Protein AF-A0A0J9YEB1-F1 (afdb_monomer_lite)

Secondary structure (DSSP, 8-state):
-PPPSS-TTTTT---SSS-----TT--EEETTSPEESSHHHHHHHHHHIIIII-PPP-EEESSS-TT------------

pLDDT: mean 75.48, std 16.1, range [38.16, 92.06]

Sequence (79 aa):
MGRCCPTEDSCMQSFGDKVQLKSQGSPVCDSHNVTHSSRCLFEVHKCRMEKIEHLKLTLLNENGSCSDTSIVNVDKLSQ

Radius of gyration: 13.81 Å; chains: 1; bounding box: 25×35×38 Å

InterPro domains:
  IPR002350 Kazal domain [PF07648] (23-66)
  IPR002350 Kazal domain [SM00280] (3-66)
  IPR036058 Kazal domain superfamily [SSF100895] (22-66)

Foldseek 3Di:
DDDQPPDPVNLVDDDPDDDPQPQCAFWWAKPVQAIDRGPRRVSNVQVCCCPPVVDHIDTPGRRDHSPPPPDPDPPDDDD

Organism: Brugia malayi (NCBI:txid6279)

Structure (mmCIF, N/CA/C/O backbone):
data_AF-A0A0J9YEB1-F1
#
_entry.id   AF-A0A0J9YEB1-F1
#
loop_
_atom_site.group_PDB
_atom_site.id
_atom_site.type_symbol
_atom_site.label_atom_id
_atom_site.label_alt_id
_atom_site.label_comp_id
_atom_site.label_asym_id
_atom_site.label_entity_id
_atom_site.label_seq_id
_atom_site.pdbx_PDB_ins_code
_atom_site.Cartn_x
_atom_site.Cartn_y
_atom_site.Cartn_z
_atom_site.occupancy
_atom_site.B_iso_or_equiv
_atom_site.auth_seq_id
_atom_site.auth_comp_id
_atom_site.auth_asym_id
_atom_site.auth_atom_id
_atom_site.pdbx_PDB_model_num
ATOM 1 N N . MET A 1 1 ? 14.075 -6.676 -14.255 1.00 59.62 1 MET A N 1
ATOM 2 C CA . MET A 1 1 ? 12.779 -6.120 -13.804 1.00 59.62 1 MET A CA 1
ATOM 3 C C . MET A 1 1 ? 12.197 -7.071 -12.767 1.00 59.62 1 MET A C 1
ATOM 5 O O . MET A 1 1 ? 11.998 -8.236 -13.085 1.00 59.62 1 MET A O 1
ATOM 9 N N . GLY A 1 2 ? 12.057 -6.641 -11.511 1.00 68.75 2 GLY A N 1
ATOM 10 C CA . GLY A 1 2 ? 11.584 -7.505 -10.422 1.00 68.75 2 GLY A CA 1
ATOM 11 C C . GLY A 1 2 ? 10.058 -7.553 -10.362 1.00 68.75 2 GLY A C 1
ATOM 12 O O . GLY A 1 2 ? 9.410 -6.542 -10.604 1.00 68.75 2 GLY A O 1
ATOM 13 N N . ARG A 1 3 ? 9.480 -8.707 -10.019 1.00 80.50 3 ARG A 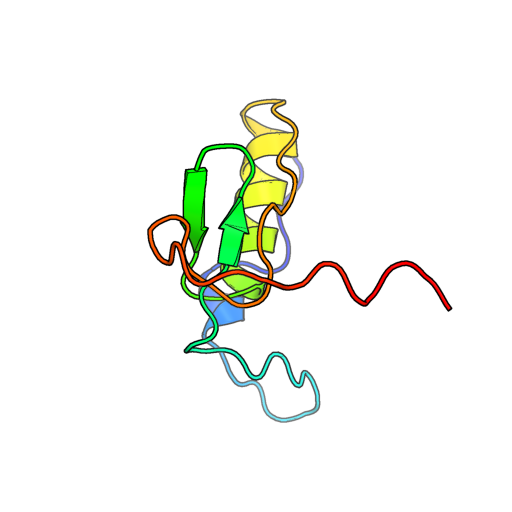N 1
ATOM 14 C CA . ARG A 1 3 ? 8.036 -8.816 -9.755 1.00 80.50 3 ARG A CA 1
ATOM 15 C C . ARG A 1 3 ? 7.716 -8.364 -8.328 1.00 80.50 3 ARG A C 1
ATOM 17 O O . ARG A 1 3 ? 8.597 -8.371 -7.461 1.00 80.50 3 ARG A O 1
ATOM 24 N N . CYS A 1 4 ? 6.472 -7.966 -8.098 1.00 81.56 4 CYS A N 1
ATOM 25 C CA . CYS A 1 4 ? 5.924 -7.749 -6.764 1.00 81.56 4 CYS A CA 1
ATOM 26 C C . CYS A 1 4 ? 5.143 -8.989 -6.334 1.00 81.56 4 CYS A C 1
ATOM 28 O O . CYS A 1 4 ? 4.343 -9.506 -7.109 1.00 81.56 4 CYS A O 1
ATOM 30 N N . CYS A 1 5 ? 5.431 -9.471 -5.127 1.00 76.62 5 CYS A N 1
ATOM 31 C CA . CYS A 1 5 ? 4.698 -10.538 -4.458 1.00 76.62 5 CYS A CA 1
ATOM 32 C C . CYS A 1 5 ? 4.341 -10.018 -3.055 1.00 76.62 5 CYS A C 1
ATOM 34 O O . CYS A 1 5 ? 5.252 -9.518 -2.390 1.00 76.62 5 CYS A O 1
ATOM 36 N N . PRO A 1 6 ? 3.087 -10.127 -2.584 1.00 76.31 6 PRO A N 1
ATOM 37 C CA . PRO A 1 6 ? 1.928 -10.721 -3.261 1.00 76.31 6 PRO A CA 1
ATOM 38 C C . PRO A 1 6 ? 1.492 -9.948 -4.520 1.00 76.31 6 PRO A C 1
ATOM 40 O O . PRO A 1 6 ? 1.971 -8.845 -4.779 1.00 76.31 6 PRO A O 1
ATOM 43 N N . THR A 1 7 ? 0.628 -10.564 -5.331 1.00 81.00 7 THR A N 1
ATOM 44 C CA . THR A 1 7 ? -0.090 -9.880 -6.422 1.00 81.00 7 THR A CA 1
ATOM 45 C C . THR A 1 7 ? -1.509 -9.541 -5.971 1.00 81.00 7 THR A C 1
ATOM 47 O O . THR A 1 7 ? -2.001 -10.136 -5.012 1.00 81.00 7 THR A O 1
ATOM 50 N N . GLU A 1 8 ? -2.181 -8.611 -6.653 1.00 80.06 8 GLU A N 1
ATOM 51 C CA . GLU A 1 8 ? -3.567 -8.232 -6.320 1.00 80.06 8 GLU A CA 1
ATOM 52 C C . GLU A 1 8 ? -4.516 -9.442 -6.336 1.00 80.06 8 GLU A C 1
ATOM 54 O O . GLU A 1 8 ? -5.356 -9.589 -5.453 1.00 80.06 8 GLU A O 1
ATOM 59 N N . ASP A 1 9 ? -4.324 -10.357 -7.285 1.00 78.12 9 ASP A N 1
ATOM 60 C CA . ASP A 1 9 ? -5.087 -11.603 -7.403 1.00 78.12 9 ASP A CA 1
ATOM 61 C C . ASP A 1 9 ? -4.778 -12.578 -6.250 1.00 78.12 9 ASP A C 1
ATOM 63 O O . ASP A 1 9 ? -5.678 -13.155 -5.639 1.00 78.12 9 ASP A O 1
ATOM 67 N N . SER A 1 10 ? -3.507 -12.660 -5.840 1.00 77.44 10 SER A N 1
ATOM 68 C CA . SER A 1 10 ? -3.104 -13.436 -4.659 1.00 77.44 10 SER A CA 1
ATOM 69 C C . SER A 1 10 ? -3.678 -12.876 -3.353 1.00 77.44 10 SER A C 1
ATOM 71 O O . SER A 1 10 ? -3.858 -13.630 -2.402 1.00 77.44 10 SER A O 1
ATOM 73 N N . CYS A 1 11 ? -3.989 -11.578 -3.292 1.00 77.75 11 CYS A N 1
ATOM 74 C CA . CYS A 1 11 ? -4.667 -10.977 -2.142 1.00 77.75 11 CYS A CA 1
ATOM 75 C C . CYS A 1 11 ? -6.134 -11.403 -2.014 1.00 77.75 11 CYS A C 1
ATOM 77 O O . CYS A 1 11 ? -6.713 -11.283 -0.935 1.00 77.75 11 CYS A O 1
ATOM 79 N N . MET A 1 12 ? -6.729 -11.903 -3.099 1.00 67.44 12 MET A N 1
ATOM 80 C CA . MET A 1 12 ? -8.116 -12.363 -3.147 1.00 67.44 12 MET A CA 1
ATOM 81 C C . MET A 1 12 ? -8.238 -13.895 -3.109 1.00 67.44 12 MET A C 1
ATOM 83 O O . MET A 1 12 ? -9.311 -14.416 -2.800 1.00 67.44 12 MET A O 1
ATOM 87 N N . GLN A 1 13 ? -7.152 -14.635 -3.355 1.00 61.12 13 GLN A N 1
ATOM 88 C CA . GLN A 1 13 ? -7.165 -16.097 -3.394 1.00 61.12 13 GLN A CA 1
ATOM 89 C C . GLN A 1 13 ? -6.905 -16.731 -2.021 1.00 61.12 13 GLN A C 1
ATOM 91 O O . GLN A 1 13 ? -5.793 -16.752 -1.497 1.00 61.12 13 GLN A O 1
ATOM 96 N N . SER A 1 14 ? -7.964 -17.312 -1.452 1.00 56.19 14 SER A N 1
ATOM 97 C CA . SER A 1 14 ? -7.883 -18.217 -0.302 1.00 56.19 14 SER A CA 1
ATOM 98 C C . SER A 1 14 ? -7.387 -19.589 -0.759 1.00 56.19 14 SER A C 1
ATOM 100 O O . SER A 1 14 ? -8.185 -20.488 -1.013 1.00 56.19 14 SER A O 1
ATOM 102 N N . PHE A 1 15 ? -6.073 -19.770 -0.883 1.00 55.12 15 PHE A N 1
ATOM 103 C CA . PHE A 1 15 ? -5.517 -21.112 -1.036 1.00 55.12 15 PHE A CA 1
ATOM 104 C C . PHE A 1 15 ? -5.443 -21.780 0.334 1.00 55.12 15 PHE A C 1
ATOM 106 O O . PHE A 1 15 ? -4.725 -21.331 1.228 1.00 55.12 15 PHE A O 1
ATOM 113 N N . GLY A 1 16 ? -6.249 -22.825 0.509 1.00 56.88 16 GLY A N 1
ATOM 114 C CA . GLY A 1 16 ? -6.267 -23.657 1.703 1.00 56.88 16 GLY A CA 1
ATOM 115 C C . GLY A 1 16 ? -4.940 -24.383 1.895 1.00 56.88 16 GLY A C 1
ATOM 116 O O . GLY A 1 16 ? -4.773 -25.472 1.372 1.00 56.88 16 GLY A O 1
ATOM 117 N N . ASP A 1 17 ? -3.997 -23.730 2.571 1.00 59.78 17 ASP A N 1
ATOM 118 C CA . ASP A 1 17 ? -3.253 -24.220 3.739 1.00 59.78 17 ASP A CA 1
ATOM 119 C C . ASP A 1 17 ? -2.353 -23.060 4.230 1.00 59.78 17 ASP A C 1
ATOM 121 O O . ASP A 1 17 ? -1.310 -22.754 3.664 1.00 59.78 17 ASP A O 1
ATOM 125 N N . LYS A 1 18 ? -2.831 -22.339 5.254 1.00 62.47 18 LYS A N 1
ATOM 126 C CA . LYS A 1 18 ? -2.166 -21.251 6.008 1.00 62.47 18 LYS A CA 1
ATOM 127 C C . LYS A 1 18 ? -1.576 -20.043 5.244 1.00 62.47 18 LYS A C 1
ATOM 129 O O . LYS A 1 18 ? -0.366 -19.922 5.114 1.00 62.47 18 LYS A O 1
ATOM 134 N N . VAL A 1 19 ? -2.397 -19.005 5.043 1.00 50.78 19 VAL A N 1
ATOM 135 C CA . VAL A 1 19 ? -2.016 -17.599 5.322 1.00 50.78 19 VAL A CA 1
ATOM 136 C C . VAL A 1 19 ? -3.256 -16.880 5.858 1.00 50.78 19 VAL A C 1
ATOM 138 O O . VAL A 1 19 ? -4.181 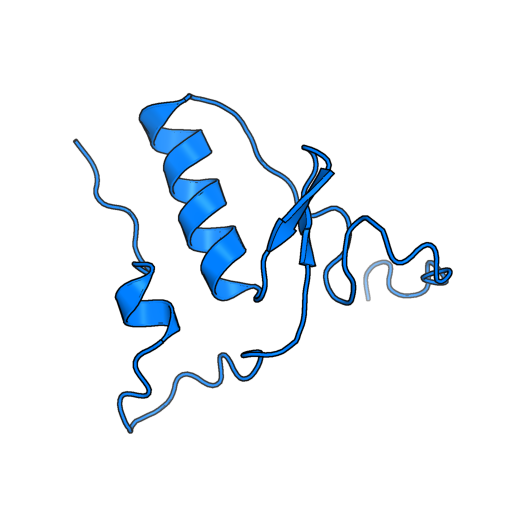-16.560 5.117 1.00 50.78 19 VAL A O 1
ATOM 141 N N . GLN A 1 20 ? -3.305 -16.622 7.165 1.00 50.78 20 GLN A N 1
ATOM 142 C CA . GLN A 1 20 ? -4.361 -15.812 7.776 1.00 50.78 20 GLN A CA 1
ATOM 143 C C . GLN A 1 20 ? -4.096 -14.325 7.491 1.00 50.78 20 GLN A C 1
ATOM 145 O O . GLN A 1 20 ? -3.846 -13.549 8.405 1.00 50.78 20 GLN A O 1
ATOM 150 N N . LEU A 1 21 ? -4.191 -13.897 6.231 1.00 56.09 21 LEU A N 1
ATOM 151 C CA . LEU A 1 21 ? -4.355 -12.479 5.905 1.00 56.09 21 LEU A CA 1
ATOM 152 C C . LEU A 1 21 ? -5.857 -12.158 5.931 1.00 56.09 21 LEU A C 1
ATOM 154 O O . LEU A 1 21 ? -6.471 -11.750 4.951 1.00 56.09 21 LEU A O 1
ATOM 158 N N . LYS A 1 22 ? -6.491 -12.447 7.074 1.00 49.53 22 LYS A N 1
ATOM 159 C CA . LYS A 1 22 ? -7.920 -12.215 7.293 1.00 49.53 22 LYS A CA 1
ATOM 160 C C . LYS A 1 22 ? -8.126 -10.718 7.497 1.00 49.53 22 LYS A C 1
ATOM 162 O O . LYS A 1 22 ? -8.062 -10.229 8.617 1.00 49.53 22 LYS A O 1
ATOM 167 N N . SER A 1 23 ? -8.319 -9.983 6.410 1.00 54.16 23 SER A N 1
ATOM 168 C CA . SER A 1 23 ? -8.707 -8.569 6.445 1.00 54.16 23 SER A CA 1
ATOM 169 C C . SER A 1 23 ? -9.283 -8.125 5.106 1.00 54.16 23 SER A C 1
ATOM 171 O O . SER A 1 23 ? -8.927 -7.075 4.590 1.00 54.16 23 SER A O 1
ATOM 173 N N . GLN A 1 24 ? -10.213 -8.895 4.533 1.00 56.38 24 GLN A N 1
ATOM 174 C CA . GLN A 1 24 ? -10.985 -8.450 3.360 1.00 56.38 24 GLN A CA 1
ATOM 175 C C . GLN A 1 24 ? -11.972 -7.297 3.685 1.00 56.38 24 GLN A C 1
ATOM 177 O O . GLN A 1 24 ? -12.906 -7.039 2.940 1.00 56.38 24 GLN A O 1
ATOM 182 N N . GLY A 1 25 ? -11.775 -6.610 4.813 1.00 62.12 25 GLY A N 1
ATOM 183 C CA . GLY A 1 25 ? -12.604 -5.516 5.308 1.00 62.12 25 GLY A CA 1
ATOM 184 C C . GLY A 1 25 ? -11.899 -4.670 6.371 1.00 62.12 25 GLY A C 1
ATOM 185 O O . GLY A 1 25 ? -12.576 -4.070 7.197 1.00 62.12 25 GLY A O 1
ATOM 186 N N . SER A 1 26 ? -10.561 -4.646 6.373 1.00 80.56 26 SER A N 1
ATOM 187 C CA . SER A 1 26 ? -9.783 -3.778 7.269 1.00 80.56 26 SER A CA 1
ATOM 188 C C . SER A 1 26 ? -9.093 -2.726 6.410 1.00 80.56 26 SER A C 1
ATOM 190 O O . SER A 1 26 ? -7.994 -2.985 5.905 1.00 80.56 26 SER A O 1
ATOM 192 N N . PRO A 1 27 ? -9.765 -1.591 6.148 1.00 88.12 27 PRO A N 1
ATOM 193 C CA . PRO A 1 27 ? -9.173 -0.531 5.361 1.00 88.12 27 PRO A CA 1
ATOM 194 C C . PRO A 1 27 ? -7.929 0.001 6.067 1.00 88.12 27 PRO A C 1
ATOM 196 O O . PRO A 1 27 ? -7.890 0.086 7.293 1.00 88.12 27 PRO A O 1
ATOM 199 N N . VAL A 1 28 ? -6.925 0.364 5.283 1.00 89.31 28 VAL A N 1
ATOM 200 C CA . VAL A 1 28 ? -5.701 0.991 5.774 1.00 89.31 28 VAL A CA 1
ATOM 201 C C 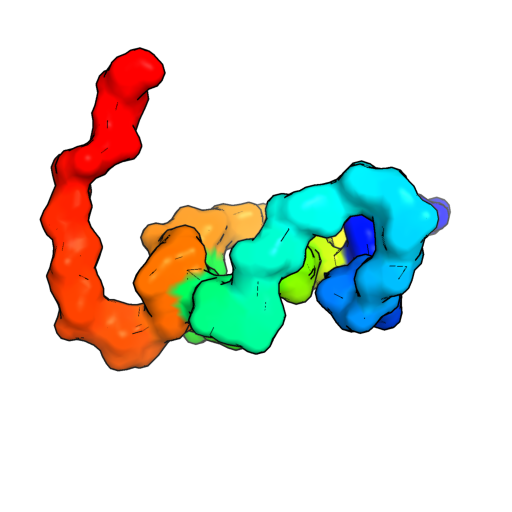. VAL A 1 28 ? -5.443 2.284 5.020 1.00 89.31 28 VAL A C 1
ATOM 203 O O . VAL A 1 28 ? -5.786 2.385 3.843 1.00 89.31 28 VAL A O 1
ATOM 206 N N . CYS A 1 29 ? -4.824 3.255 5.677 1.00 91.94 29 CYS A N 1
ATOM 207 C CA . CYS A 1 29 ? -4.425 4.521 5.080 1.00 91.94 29 CYS A CA 1
ATOM 208 C C . CYS A 1 29 ? -2.912 4.566 4.879 1.00 91.94 29 CYS A C 1
ATOM 210 O O . CYS A 1 29 ? -2.151 4.212 5.785 1.00 91.94 29 CYS A O 1
ATOM 212 N N . ASP A 1 30 ? -2.470 5.034 3.716 1.00 91.75 30 ASP A N 1
ATOM 213 C CA . ASP A 1 30 ? -1.059 5.251 3.409 1.00 91.75 30 ASP A CA 1
ATOM 214 C C . ASP A 1 30 ? -0.625 6.727 3.496 1.00 91.75 30 ASP A C 1
ATOM 216 O O . ASP A 1 30 ? -1.437 7.633 3.665 1.00 91.75 30 ASP A O 1
ATOM 220 N N . SER A 1 31 ? 0.683 6.980 3.379 1.00 90.75 31 SER A N 1
ATOM 221 C CA . SER A 1 31 ? 1.295 8.316 3.463 1.00 90.75 31 SER A CA 1
ATOM 222 C C . SER A 1 31 ? 0.952 9.255 2.318 1.00 90.75 31 SER A C 1
ATOM 224 O O . SER A 1 31 ? 1.265 10.440 2.394 1.00 90.75 31 SER A O 1
ATOM 226 N N . HIS A 1 32 ? 0.319 8.739 1.270 1.00 90.44 32 HIS A N 1
ATOM 227 C CA . HIS A 1 32 ? -0.205 9.508 0.151 1.00 90.44 32 HIS A CA 1
ATOM 228 C C . HIS A 1 32 ? -1.708 9.764 0.303 1.00 90.44 32 HIS A C 1
ATOM 230 O O . HIS A 1 32 ? -2.343 10.260 -0.627 1.00 90.44 32 HIS A O 1
ATOM 236 N N . ASN A 1 33 ? -2.264 9.485 1.488 1.00 89.62 33 ASN A N 1
ATOM 237 C CA . ASN A 1 33 ? -3.671 9.670 1.809 1.00 89.62 33 ASN A CA 1
ATOM 238 C C . ASN A 1 33 ? -4.594 8.778 0.954 1.00 89.62 33 ASN A C 1
ATOM 240 O O . ASN A 1 33 ? -5.752 9.119 0.706 1.00 89.62 33 ASN A O 1
ATOM 244 N N . VAL A 1 34 ? -4.082 7.627 0.497 1.00 90.50 34 VAL A N 1
ATOM 245 C CA . VAL A 1 34 ? -4.846 6.616 -0.237 1.00 90.50 34 VAL A CA 1
ATOM 246 C C . VAL A 1 34 ? -5.314 5.537 0.732 1.00 90.50 34 VAL A C 1
ATOM 248 O O . VAL A 1 34 ? -4.550 4.994 1.532 1.00 90.50 34 VAL A O 1
ATOM 251 N N . THR A 1 35 ? -6.607 5.220 0.656 1.00 90.81 35 THR A N 1
ATOM 252 C CA . THR A 1 35 ? -7.194 4.114 1.415 1.00 90.81 35 THR A CA 1
ATOM 253 C C . THR A 1 35 ? -7.104 2.823 0.614 1.00 90.81 35 THR A C 1
ATOM 255 O O . THR A 1 35 ? -7.634 2.736 -0.492 1.00 90.81 35 THR A O 1
ATOM 258 N N . HIS A 1 36 ? -6.505 1.791 1.198 1.00 90.06 36 HIS A N 1
ATOM 259 C CA . HIS A 1 36 ? -6.481 0.441 0.648 1.00 90.06 36 HIS A CA 1
ATOM 260 C C . HIS A 1 36 ? -7.465 -0.451 1.394 1.00 90.06 36 HIS A C 1
ATOM 262 O O . HIS A 1 36 ? -7.474 -0.467 2.618 1.00 90.06 36 HIS A O 1
ATOM 268 N N . SER A 1 37 ? -8.261 -1.246 0.674 1.00 86.69 37 SER A N 1
ATOM 269 C CA . SER A 1 37 ? -9.316 -2.089 1.269 1.00 86.69 37 SER A CA 1
ATOM 270 C C . SER A 1 37 ? -8.792 -3.205 2.184 1.00 86.69 37 SER A C 1
ATOM 272 O O . SER A 1 37 ? -9.565 -3.814 2.920 1.00 86.69 37 SER A O 1
ATOM 274 N N . SER A 1 38 ? -7.492 -3.501 2.122 1.00 85.19 38 SER A N 1
ATOM 275 C CA . SER A 1 38 ? -6.815 -4.434 3.018 1.00 85.19 38 SER A CA 1
ATOM 276 C C . SER A 1 38 ? -5.321 -4.135 3.102 1.00 85.19 38 SER A C 1
ATOM 278 O O . SER A 1 38 ? -4.734 -3.550 2.184 1.00 85.19 38 SER A O 1
ATOM 280 N N . ARG A 1 39 ? -4.668 -4.653 4.149 1.00 85.38 39 ARG A N 1
ATOM 281 C CA . ARG A 1 39 ? -3.203 -4.639 4.256 1.00 85.38 39 ARG A CA 1
ATOM 282 C C . ARG A 1 39 ? -2.514 -5.323 3.072 1.00 85.38 39 ARG A C 1
ATOM 284 O O . ARG A 1 39 ? -1.448 -4.880 2.662 1.00 85.38 39 ARG A O 1
ATOM 291 N N . CYS A 1 40 ? -3.119 -6.369 2.507 1.00 87.81 40 CYS A N 1
ATOM 292 C CA . CYS A 1 40 ? -2.553 -7.058 1.349 1.00 87.81 40 CYS A CA 1
ATOM 293 C C . CYS A 1 40 ? -2.402 -6.116 0.157 1.00 87.81 40 CYS A C 1
ATOM 295 O O . CYS A 1 40 ? -1.324 -6.005 -0.417 1.00 87.81 40 CYS A O 1
ATOM 297 N N . LEU A 1 41 ? -3.480 -5.396 -0.167 1.00 87.69 41 LEU A N 1
ATOM 298 C CA . LEU A 1 41 ? -3.508 -4.461 -1.288 1.00 87.69 41 LEU A CA 1
ATOM 299 C C . LEU A 1 41 ? -2.528 -3.302 -1.078 1.00 87.69 41 LEU A C 1
ATOM 301 O O . LEU A 1 41 ? -1.879 -2.880 -2.033 1.00 87.69 41 LEU A O 1
ATOM 305 N N . PHE A 1 42 ? -2.355 -2.845 0.166 1.00 90.31 42 PHE A N 1
ATOM 306 C CA . PHE A 1 42 ? -1.312 -1.876 0.504 1.00 90.31 42 PHE A CA 1
ATOM 307 C C . PHE A 1 42 ? 0.098 -2.406 0.200 1.00 90.31 42 PHE A C 1
ATOM 309 O O . PHE A 1 42 ? 0.886 -1.689 -0.405 1.00 90.31 42 PHE A O 1
ATOM 316 N N . GLU A 1 43 ? 0.434 -3.651 0.557 1.00 88.88 43 GLU A N 1
ATOM 317 C CA . GLU A 1 43 ? 1.769 -4.211 0.273 1.00 88.88 43 GLU A CA 1
ATOM 318 C C . GLU A 1 43 ? 2.036 -4.343 -1.235 1.00 88.88 43 GLU A C 1
ATOM 320 O O . GLU A 1 43 ? 3.146 -4.064 -1.699 1.00 88.88 43 GLU A O 1
ATOM 325 N N . VAL A 1 44 ? 1.015 -4.703 -2.024 1.00 89.19 44 VAL A N 1
ATOM 326 C CA . VAL A 1 44 ? 1.129 -4.715 -3.491 1.00 89.19 44 VAL A CA 1
ATOM 327 C C . VAL A 1 44 ? 1.401 -3.307 -4.020 1.00 89.19 44 VAL A C 1
ATOM 329 O O . VAL A 1 44 ? 2.329 -3.106 -4.811 1.00 89.19 44 VAL A O 1
ATOM 332 N N . HIS A 1 45 ? 0.624 -2.326 -3.556 1.00 91.44 45 HIS A N 1
ATOM 333 C CA . HIS A 1 45 ? 0.756 -0.931 -3.964 1.00 91.44 45 HIS A CA 1
ATOM 334 C C . HIS A 1 45 ? 2.117 -0.346 -3.574 1.00 91.44 45 HIS A C 1
ATOM 336 O O . HIS A 1 45 ? 2.806 0.238 -4.411 1.00 91.44 45 HIS A O 1
ATOM 342 N N . LYS A 1 46 ? 2.559 -0.593 -2.338 1.00 91.75 46 LYS A N 1
ATOM 343 C CA . LYS A 1 46 ? 3.872 -0.196 -1.833 1.00 91.75 46 LYS A CA 1
ATOM 344 C C . LYS A 1 46 ? 4.991 -0.763 -2.700 1.00 91.75 46 LYS A C 1
ATOM 346 O O . LYS A 1 46 ? 5.836 -0.005 -3.165 1.00 91.75 46 LYS A O 1
ATOM 351 N N . CYS A 1 47 ? 4.965 -2.065 -2.989 1.00 91.81 47 CYS A N 1
ATOM 352 C CA . CYS A 1 47 ? 5.984 -2.678 -3.836 1.00 91.81 47 CYS A CA 1
ATOM 353 C C . CYS A 1 47 ? 6.023 -2.051 -5.238 1.00 91.81 47 CYS A C 1
ATOM 355 O O . CYS A 1 47 ? 7.104 -1.821 -5.783 1.00 91.81 47 CYS A O 1
ATOM 357 N N . ARG A 1 48 ? 4.858 -1.747 -5.825 1.00 89.56 48 ARG A N 1
ATOM 358 C CA . ARG A 1 48 ? 4.769 -1.085 -7.132 1.00 89.56 48 ARG A CA 1
ATOM 359 C C . ARG A 1 48 ? 5.394 0.309 -7.093 1.00 89.56 48 ARG A C 1
ATOM 361 O O . ARG A 1 48 ? 6.182 0.645 -7.970 1.00 89.56 48 ARG A O 1
ATOM 368 N N . MET A 1 49 ? 5.078 1.088 -6.070 1.00 92.06 49 MET A N 1
ATOM 369 C CA . MET A 1 49 ? 5.570 2.456 -5.918 1.00 92.06 49 MET A CA 1
ATOM 370 C C . MET A 1 49 ? 7.075 2.486 -5.653 1.00 92.06 49 MET A C 1
ATOM 372 O O . MET A 1 49 ? 7.782 3.276 -6.268 1.00 92.06 49 MET A O 1
ATOM 376 N N . GLU A 1 50 ? 7.599 1.556 -4.853 1.00 90.44 50 GLU A N 1
ATOM 377 C CA . GLU A 1 50 ? 9.038 1.459 -4.593 1.00 90.44 50 GLU A CA 1
ATOM 378 C C . GLU A 1 50 ? 9.827 0.988 -5.828 1.00 90.44 50 GLU A C 1
ATOM 380 O O . GLU A 1 50 ? 10.939 1.461 -6.064 1.00 90.44 50 GLU A O 1
ATOM 385 N N . LYS A 1 51 ? 9.276 0.057 -6.624 1.00 87.31 51 LYS A N 1
ATOM 386 C CA . LYS A 1 51 ? 9.992 -0.554 -7.762 1.00 87.31 51 LYS A CA 1
ATOM 387 C C . LYS A 1 51 ? 9.808 0.150 -9.103 1.00 87.31 51 LYS A C 1
ATOM 389 O O . LYS A 1 51 ? 10.677 -0.010 -9.957 1.00 87.31 51 LYS A O 1
ATOM 394 N N . ILE A 1 52 ? 8.679 0.821 -9.320 1.00 86.25 52 ILE A N 1
ATOM 395 C CA . ILE A 1 52 ? 8.342 1.468 -10.598 1.00 86.25 52 ILE A CA 1
ATOM 396 C C . ILE A 1 52 ? 8.482 2.981 -10.465 1.00 86.25 52 ILE A C 1
ATOM 398 O O . ILE A 1 52 ? 9.235 3.593 -11.214 1.00 86.25 52 ILE A O 1
ATOM 402 N N . GLU A 1 53 ? 7.805 3.5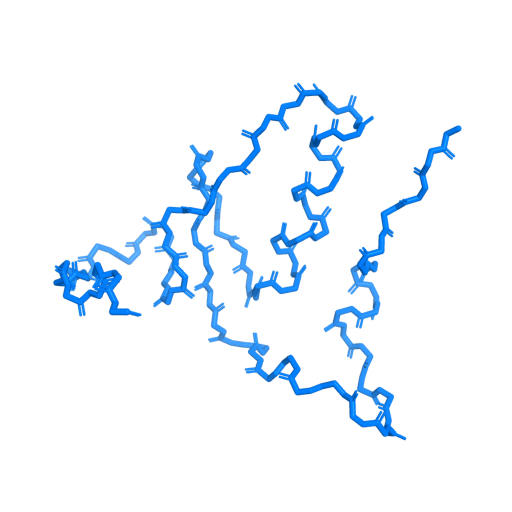64 -9.478 1.00 88.12 53 GLU A N 1
ATOM 403 C CA . GLU A 1 53 ? 7.767 5.020 -9.294 1.00 88.12 53 GLU A CA 1
ATOM 404 C C . GLU A 1 53 ? 8.967 5.542 -8.485 1.00 88.12 53 GLU A C 1
ATOM 406 O O . GLU A 1 53 ? 9.189 6.747 -8.415 1.00 88.12 53 GLU A O 1
ATOM 411 N N . HIS A 1 54 ? 9.747 4.647 -7.865 1.00 88.75 54 HIS A N 1
ATOM 412 C CA . HIS A 1 54 ? 10.820 4.978 -6.921 1.00 88.75 54 HIS A CA 1
ATOM 413 C C . HIS A 1 54 ? 10.352 5.864 -5.750 1.00 88.75 54 HIS A C 1
ATOM 415 O O . HIS A 1 54 ? 11.126 6.639 -5.184 1.00 88.75 54 HIS A O 1
ATOM 421 N N . LEU A 1 55 ? 9.083 5.718 -5.361 1.00 90.00 55 LEU A N 1
ATOM 422 C CA . LEU A 1 55 ? 8.458 6.430 -4.254 1.00 90.00 55 LEU A CA 1
ATOM 423 C C . LEU A 1 55 ? 8.318 5.516 -3.041 1.00 90.00 55 LEU A C 1
ATOM 425 O O . LEU A 1 55 ? 7.900 4.362 -3.141 1.00 90.00 55 LEU A O 1
ATOM 429 N N . LYS A 1 56 ? 8.645 6.056 -1.866 1.00 89.62 56 LYS A N 1
ATOM 430 C CA . LYS A 1 56 ? 8.512 5.338 -0.602 1.00 89.62 56 LYS A CA 1
ATOM 431 C C . LYS A 1 56 ? 7.127 5.573 -0.013 1.00 89.62 56 LYS A C 1
ATOM 433 O O . LYS A 1 56 ? 6.806 6.681 0.401 1.00 89.62 56 LYS A O 1
ATOM 438 N N . LEU A 1 57 ? 6.361 4.495 0.096 1.00 91.19 57 LEU A N 1
ATOM 439 C CA . LEU A 1 57 ? 5.074 4.473 0.780 1.00 91.19 57 LEU A CA 1
ATOM 440 C C . LEU A 1 57 ? 5.229 3.978 2.215 1.00 91.19 57 LEU A C 1
ATOM 442 O O . LEU A 1 57 ? 5.837 2.933 2.473 1.00 91.19 57 LEU A O 1
ATOM 446 N N . THR A 1 58 ? 4.639 4.710 3.153 1.00 90.25 58 THR A N 1
ATOM 447 C CA . THR A 1 58 ? 4.518 4.288 4.549 1.00 90.25 58 THR A CA 1
ATOM 448 C C . THR A 1 58 ? 3.057 4.191 4.939 1.00 90.25 58 THR A C 1
ATOM 450 O O . THR A 1 58 ? 2.214 4.911 4.418 1.00 90.25 58 THR A O 1
ATOM 453 N N . LEU A 1 59 ? 2.757 3.293 5.866 1.00 87.06 59 LEU A N 1
ATOM 454 C CA . LEU A 1 59 ? 1.419 3.174 6.416 1.00 87.06 59 LEU A CA 1
ATOM 455 C C . LEU A 1 59 ? 1.178 4.304 7.424 1.00 87.06 59 LEU A C 1
ATOM 457 O O . LEU A 1 59 ? 2.007 4.494 8.312 1.00 87.06 59 LEU A O 1
ATOM 461 N N . LEU A 1 60 ? 0.067 5.028 7.292 1.00 89.31 60 LEU A N 1
ATOM 462 C CA . LEU A 1 60 ? -0.377 6.016 8.280 1.00 89.31 60 LEU A CA 1
ATOM 463 C C . LEU A 1 60 ? -1.362 5.421 9.285 1.00 89.31 60 LEU A C 1
ATOM 465 O O . LEU A 1 60 ? -1.266 5.715 10.471 1.00 89.31 60 LEU A O 1
ATOM 469 N N . ASN A 1 61 ? -2.295 4.588 8.821 1.00 83.19 61 ASN A N 1
ATOM 470 C CA . ASN A 1 61 ? -3.290 3.942 9.674 1.00 83.19 61 ASN A CA 1
ATOM 471 C C . ASN A 1 61 ? -3.474 2.482 9.248 1.00 83.19 61 ASN A C 1
ATOM 473 O O . ASN A 1 61 ? -3.728 2.214 8.077 1.00 83.19 61 ASN A O 1
ATOM 477 N N . GLU A 1 62 ? -3.345 1.541 10.182 1.00 82.31 62 GLU A N 1
ATOM 478 C CA . GLU A 1 62 ? -3.537 0.105 9.926 1.00 82.31 62 GLU A CA 1
ATOM 479 C C . GLU A 1 62 ? -4.973 -0.384 10.132 1.00 82.31 62 GLU A C 1
ATOM 481 O O . GLU A 1 62 ? -5.311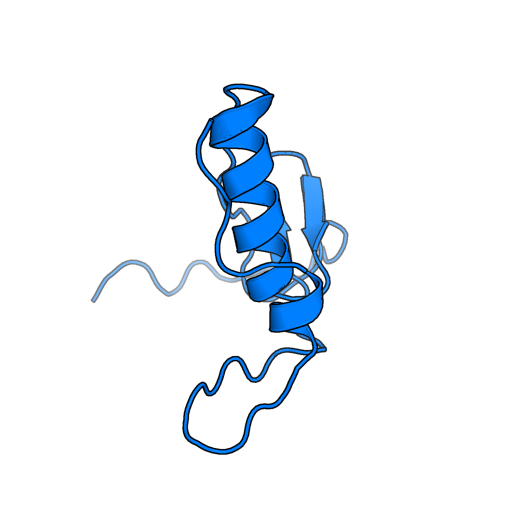 -1.463 9.651 1.00 82.31 62 GLU A O 1
ATOM 486 N N . ASN A 1 63 ? -5.816 0.399 10.810 1.00 79.00 63 ASN A N 1
ATOM 487 C CA . ASN A 1 63 ? -7.153 -0.022 11.232 1.00 79.00 63 ASN A CA 1
ATOM 488 C C . ASN A 1 63 ? -8.235 0.989 10.817 1.00 79.00 63 ASN A C 1
ATOM 490 O O . ASN A 1 63 ? -9.224 1.176 11.523 1.00 79.00 63 ASN A O 1
ATOM 494 N N . GLY A 1 64 ? -8.057 1.664 9.684 1.00 83.50 64 GLY A N 1
ATOM 495 C CA . GLY A 1 64 ? -9.023 2.645 9.209 1.00 83.50 64 GLY A CA 1
ATOM 496 C C . GLY A 1 64 ? -8.691 3.233 7.845 1.00 83.50 64 GLY A C 1
ATOM 497 O O . GLY A 1 64 ? -7.549 3.208 7.379 1.00 83.50 64 GLY A O 1
ATOM 498 N N . SER A 1 65 ? -9.723 3.790 7.211 1.00 88.12 65 SER A N 1
ATOM 499 C CA . SER A 1 65 ? -9.566 4.600 6.005 1.00 88.12 65 SER A CA 1
ATOM 500 C C . SER A 1 65 ? -8.926 5.951 6.328 1.00 88.12 65 SER A C 1
ATOM 502 O O . SER A 1 65 ? -8.930 6.401 7.471 1.00 88.12 65 SER A O 1
ATOM 504 N N . CYS A 1 66 ? -8.408 6.633 5.312 1.00 88.25 66 CYS A N 1
ATOM 505 C CA . CYS A 1 66 ? -7.872 7.987 5.464 1.00 88.25 66 CYS A CA 1
ATOM 506 C C . CYS A 1 66 ? -8.947 9.030 5.813 1.00 88.25 66 CYS A C 1
ATOM 508 O O . CYS A 1 66 ? -8.629 10.104 6.312 1.00 88.25 66 CYS A O 1
ATOM 510 N N . SER A 1 67 ? -10.218 8.728 5.528 1.00 82.94 67 SER A N 1
ATOM 511 C CA . SER A 1 67 ? -11.361 9.599 5.824 1.00 82.94 67 SER A CA 1
ATOM 512 C C . SER A 1 67 ? -12.005 9.302 7.178 1.00 82.94 67 SER A C 1
ATOM 514 O O . SER A 1 67 ? -12.806 10.104 7.657 1.00 82.94 67 SER A O 1
ATOM 516 N N . ASP A 1 68 ? -11.652 8.178 7.804 1.00 71.50 68 ASP A N 1
ATOM 517 C CA . ASP A 1 68 ? -12.046 7.859 9.169 1.00 71.50 68 ASP A CA 1
ATOM 518 C C . ASP A 1 68 ? -11.193 8.689 10.131 1.00 71.50 68 ASP A C 1
ATOM 520 O O . ASP A 1 68 ? -10.183 8.243 10.675 1.00 71.50 68 ASP A O 1
ATOM 524 N N . THR A 1 69 ? -11.605 9.935 10.353 1.00 60.34 69 THR A N 1
ATOM 525 C CA . THR A 1 69 ? -11.121 10.765 11.464 1.00 60.34 69 THR A CA 1
ATOM 526 C C . THR A 1 69 ? -11.711 10.242 12.780 1.00 60.34 69 THR A C 1
ATOM 528 O O . THR A 1 69 ? -12.387 10.955 13.516 1.00 60.34 69 THR A O 1
ATOM 531 N N . SER A 1 70 ? -11.494 8.963 13.067 1.00 51.88 70 SER A N 1
ATOM 532 C CA . SER A 1 70 ? -11.874 8.303 14.307 1.00 51.88 70 SER A CA 1
ATOM 533 C C . SER A 1 70 ? -10.574 8.039 15.058 1.00 51.88 70 SER A C 1
ATOM 535 O O . SER A 1 70 ? -9.873 7.071 14.789 1.00 51.88 70 SER A O 1
ATOM 537 N N . ILE A 1 71 ? -10.221 8.998 15.916 1.00 56.75 71 ILE A N 1
ATOM 538 C CA . ILE A 1 71 ? -9.109 9.023 16.876 1.00 56.75 71 ILE A CA 1
ATOM 539 C C . ILE A 1 71 ? -8.521 7.625 17.153 1.00 56.75 71 ILE A C 1
ATOM 541 O O . ILE A 1 71 ? -9.070 6.866 17.947 1.00 56.75 71 ILE A O 1
ATOM 545 N N . VAL A 1 72 ? -7.378 7.291 16.544 1.00 48.91 72 VAL A N 1
ATOM 546 C CA . VAL A 1 72 ? -6.526 6.223 17.079 1.00 48.91 72 VAL A CA 1
ATOM 547 C C . VAL A 1 72 ? -5.730 6.836 18.221 1.00 48.91 72 VAL A C 1
ATOM 549 O O . VAL A 1 72 ? -4.773 7.583 18.021 1.00 48.91 72 VAL A O 1
ATOM 552 N N . ASN A 1 73 ? -6.183 6.585 19.446 1.00 48.91 73 ASN A N 1
ATOM 553 C CA . ASN A 1 73 ? -5.364 6.790 20.628 1.00 48.91 73 ASN A CA 1
ATOM 554 C C . ASN A 1 73 ? -4.018 6.092 20.395 1.00 48.91 73 ASN A C 1
ATOM 556 O O . ASN A 1 73 ? -3.961 4.902 20.081 1.00 48.91 73 ASN A O 1
ATOM 560 N N . VAL A 1 74 ? -2.949 6.878 20.487 1.00 55.09 74 VAL A N 1
ATOM 561 C CA . VAL A 1 74 ? -1.549 6.485 20.321 1.00 55.09 74 VAL A CA 1
ATOM 562 C C . VAL A 1 74 ? -1.094 5.587 21.478 1.00 55.09 74 VAL A C 1
ATOM 564 O O . VAL A 1 74 ? -0.198 5.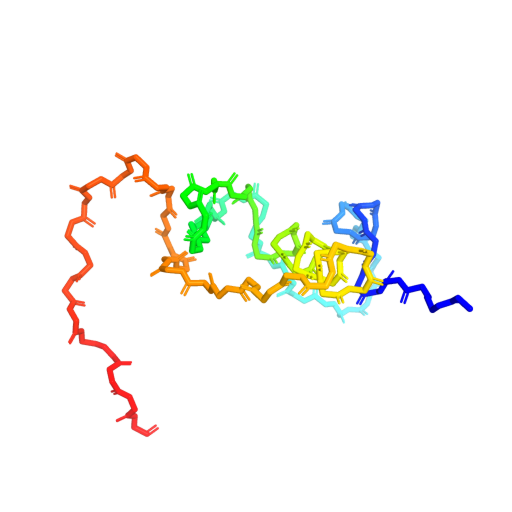925 22.232 1.00 55.09 74 VAL A O 1
ATOM 567 N N . ASP A 1 75 ? -1.692 4.410 21.621 1.00 51.88 75 ASP A N 1
ATOM 568 C CA . ASP A 1 75 ? -1.300 3.430 22.636 1.00 51.88 75 ASP A CA 1
ATOM 569 C C . ASP A 1 75 ? -1.022 2.072 21.998 1.00 51.88 75 ASP A C 1
ATOM 571 O O . ASP A 1 75 ? -1.591 1.046 22.363 1.00 51.88 75 ASP A O 1
ATOM 575 N N . LYS A 1 76 ? -0.085 2.055 21.045 1.00 43.50 76 LYS A N 1
ATOM 576 C CA . LYS A 1 76 ? 0.893 0.962 20.996 1.00 43.50 76 LYS A CA 1
ATOM 577 C C . LYS A 1 76 ? 2.176 1.363 20.280 1.00 43.50 76 LYS A C 1
ATOM 579 O O . LYS A 1 76 ? 2.588 0.793 19.275 1.00 43.50 76 LYS A O 1
ATOM 584 N N . LEU A 1 77 ? 2.842 2.348 20.877 1.00 50.03 77 LEU A N 1
ATOM 585 C CA . LEU A 1 77 ? 4.296 2.348 20.916 1.00 50.03 77 LEU A CA 1
ATOM 586 C C . LEU A 1 77 ? 4.751 0.997 21.495 1.00 50.03 77 LEU A C 1
ATOM 588 O O . LEU A 1 77 ? 4.231 0.561 22.520 1.00 50.03 77 LEU A O 1
ATOM 592 N N . SER A 1 78 ? 5.662 0.341 20.781 1.00 42.53 78 SER A N 1
ATOM 593 C CA . SER A 1 78 ? 6.641 -0.641 21.259 1.00 42.53 78 SER A CA 1
ATOM 594 C C . SER A 1 78 ? 6.443 -1.168 22.693 1.00 42.53 78 SER A C 1
ATOM 596 O O . SER A 1 78 ? 6.691 -0.449 23.659 1.00 42.53 78 SER A O 1
ATOM 598 N N . GLN A 1 79 ? 6.119 -2.455 22.825 1.00 38.16 79 GLN A N 1
ATOM 599 C CA . GLN A 1 79 ? 6.694 -3.277 23.894 1.00 38.16 79 GLN A CA 1
ATOM 600 C C . GLN A 1 79 ? 7.620 -4.289 23.240 1.00 38.16 79 GLN A C 1
ATOM 602 O O . GLN A 1 79 ? 7.158 -4.927 22.266 1.00 38.16 79 GLN A O 1
#